Protein AF-A0A2R6E7F1-F1 (afdb_monomer_lite)

Structure (mmCIF, N/CA/C/O backbone):
data_AF-A0A2R6E7F1-F1
#
_entry.id   AF-A0A2R6E7F1-F1
#
loop_
_atom_site.group_PDB
_atom_site.id
_atom_site.type_symbol
_atom_site.label_atom_id
_atom_site.label_alt_id
_atom_site.label_comp_id
_atom_site.label_asym_id
_atom_site.label_entity_id
_atom_site.label_seq_id
_atom_site.pdbx_PDB_ins_code
_atom_site.Cartn_x
_atom_site.Cartn_y
_atom_site.Cartn_z
_atom_site.occupancy
_atom_site.B_iso_or_equiv
_atom_site.auth_seq_id
_atom_site.auth_comp_id
_atom_site.auth_asym_id
_atom_site.auth_atom_id
_atom_site.pdbx_PDB_model_num
ATOM 1 N N . MET A 1 1 ? 5.154 13.289 25.287 1.00 39.06 1 MET A N 1
ATOM 2 C CA . MET A 1 1 ? 4.844 14.574 24.620 1.00 39.06 1 MET A CA 1
ATOM 3 C C . MET A 1 1 ? 3.774 14.300 23.560 1.00 39.06 1 MET A C 1
ATOM 5 O O . MET A 1 1 ? 4.114 13.685 22.568 1.00 39.06 1 MET A O 1
ATOM 9 N N . LYS A 1 2 ? 2.484 14.606 23.801 1.00 45.38 2 LYS A N 1
ATOM 10 C CA . LYS A 1 2 ? 1.351 13.976 23.065 1.00 45.38 2 LYS A CA 1
ATOM 11 C C . LYS A 1 2 ? 0.446 14.909 22.236 1.00 45.38 2 LYS A C 1
ATOM 13 O O . LYS A 1 2 ? -0.443 14.429 21.552 1.00 45.38 2 LYS A O 1
ATOM 18 N N . ILE A 1 3 ? 0.645 16.228 22.263 1.00 46.69 3 ILE A N 1
ATOM 19 C CA . ILE A 1 3 ? -0.356 17.168 21.708 1.00 46.69 3 ILE A CA 1
ATOM 20 C C . ILE A 1 3 ? -0.080 17.556 20.242 1.00 46.69 3 ILE A C 1
ATOM 22 O O . ILE A 1 3 ? -1.010 17.836 19.496 1.00 46.69 3 ILE A O 1
ATOM 26 N N . ARG A 1 4 ? 1.180 17.518 19.784 1.00 42.16 4 ARG A N 1
ATOM 27 C CA . ARG A 1 4 ? 1.537 17.895 18.400 1.00 42.16 4 ARG A CA 1
ATOM 28 C C . ARG A 1 4 ? 1.347 16.782 17.366 1.00 42.16 4 ARG A C 1
ATOM 30 O O . ARG A 1 4 ? 1.084 17.096 16.212 1.00 42.16 4 ARG A O 1
ATOM 37 N N . GLN A 1 5 ? 1.462 15.512 17.764 1.00 48.41 5 GLN A N 1
ATOM 38 C CA . GLN A 1 5 ? 1.298 14.381 16.840 1.00 48.41 5 GLN A CA 1
ATOM 39 C C . GLN A 1 5 ? -0.168 14.171 16.434 1.00 48.41 5 GLN A C 1
ATOM 41 O O . GLN A 1 5 ? -0.435 13.937 15.262 1.00 48.41 5 GLN A O 1
ATOM 46 N N . ASN A 1 6 ? -1.119 14.393 17.351 1.00 51.59 6 ASN A N 1
ATOM 47 C CA . ASN A 1 6 ? -2.549 14.250 17.056 1.00 51.59 6 ASN A CA 1
ATOM 48 C C . ASN A 1 6 ? -3.059 15.226 15.987 1.00 51.59 6 ASN A C 1
ATOM 50 O O . ASN A 1 6 ? -3.941 14.860 15.227 1.00 51.59 6 ASN A O 1
ATOM 54 N N . VAL A 1 7 ? -2.520 16.447 15.893 1.00 51.66 7 VAL A N 1
ATOM 55 C CA . VAL A 1 7 ? -3.036 17.455 14.944 1.00 51.66 7 VAL A CA 1
ATOM 56 C C . VAL A 1 7 ? -2.599 17.168 13.507 1.00 51.66 7 VAL A C 1
ATOM 58 O O . VAL A 1 7 ? -3.395 17.344 12.593 1.00 51.66 7 VAL A O 1
ATOM 61 N N . ARG A 1 8 ? -1.356 16.712 13.295 1.00 54.28 8 ARG A N 1
ATOM 62 C CA . ARG A 1 8 ? -0.866 16.333 11.957 1.00 54.28 8 ARG A CA 1
ATOM 63 C C . ARG A 1 8 ? -1.550 15.076 11.444 1.00 54.28 8 ARG A C 1
ATOM 65 O O . ARG A 1 8 ? -2.035 15.082 10.323 1.00 54.28 8 ARG A O 1
ATOM 72 N N . HIS A 1 9 ? -1.656 14.068 12.303 1.00 56.41 9 HIS A N 1
ATOM 73 C CA . HIS A 1 9 ? -2.363 12.834 11.991 1.00 56.41 9 HIS A CA 1
ATOM 74 C C . HIS A 1 9 ? -3.849 13.113 11.709 1.00 56.41 9 HIS A C 1
ATOM 76 O O . HIS A 1 9 ? -4.391 12.643 10.716 1.00 56.41 9 HIS A O 1
ATOM 82 N N . TRP A 1 10 ? -4.490 13.980 12.499 1.00 52.62 10 TRP A N 1
ATOM 83 C CA . TRP A 1 10 ? -5.854 14.419 12.216 1.00 5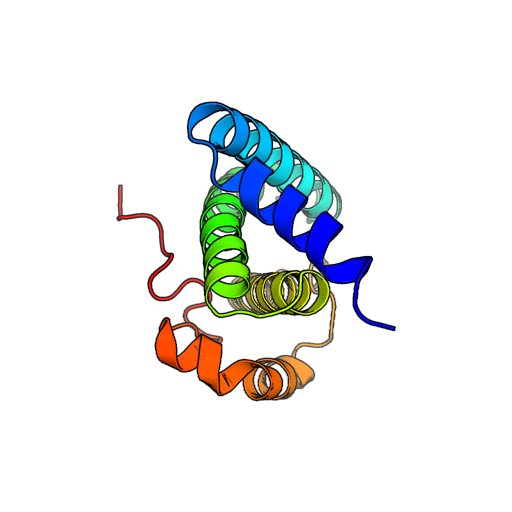2.62 10 TRP A CA 1
ATOM 84 C C . TRP A 1 10 ? -5.954 15.192 10.896 1.00 52.62 10 TRP A C 1
ATOM 86 O O . TRP A 1 10 ? -6.854 14.924 10.121 1.00 52.62 10 TRP A O 1
ATOM 96 N N . ALA A 1 11 ? -5.029 16.102 10.584 1.00 57.66 11 ALA A N 1
ATOM 97 C CA . ALA A 1 11 ? -5.064 16.854 9.328 1.00 57.66 11 ALA A CA 1
ATOM 98 C C . ALA A 1 11 ? -4.840 15.968 8.088 1.00 57.66 11 ALA A C 1
ATOM 100 O O . ALA A 1 11 ? -5.534 16.159 7.096 1.00 57.66 11 ALA A O 1
ATOM 101 N N . ALA A 1 12 ? -3.926 14.994 8.153 1.00 56.66 12 ALA A N 1
ATOM 102 C CA . ALA A 1 12 ? -3.709 14.011 7.088 1.00 56.66 12 ALA A CA 1
ATOM 103 C C . ALA A 1 12 ? -4.946 13.119 6.896 1.00 56.66 12 ALA A C 1
ATOM 105 O O . ALA A 1 12 ? -5.432 12.969 5.778 1.00 56.66 12 ALA A O 1
ATOM 106 N N . LYS A 1 13 ? -5.527 12.632 8.001 1.00 58.34 13 LYS A N 1
ATOM 107 C CA . LYS A 1 13 ? -6.790 11.884 7.998 1.00 58.34 13 LYS A CA 1
ATOM 108 C C . LYS A 1 13 ? -7.945 12.707 7.416 1.00 58.34 13 LYS A C 1
ATOM 110 O O . LYS A 1 13 ? -8.689 12.213 6.581 1.00 58.34 13 LYS A O 1
ATOM 115 N N . GLN A 1 14 ? -8.081 13.976 7.800 1.00 57.75 14 GLN A N 1
ATOM 116 C CA . GLN A 1 14 ? -9.137 14.862 7.293 1.00 57.75 14 GLN A CA 1
ATOM 117 C C . GLN A 1 14 ? -8.937 15.251 5.825 1.00 57.75 14 GLN A C 1
ATOM 119 O O . GLN A 1 14 ? -9.919 15.422 5.113 1.00 57.75 14 GLN A O 1
ATOM 124 N N . ALA A 1 15 ? -7.695 15.410 5.365 1.00 59.59 15 ALA A N 1
ATOM 125 C CA . ALA A 1 15 ? -7.415 15.749 3.972 1.00 59.59 15 ALA A CA 1
ATOM 126 C C . ALA A 1 15 ? -7.814 14.612 3.020 1.00 59.59 15 ALA A C 1
ATOM 128 O O . ALA A 1 15 ? -8.394 14.889 1.977 1.00 59.59 15 ALA A O 1
ATOM 129 N N . LEU A 1 16 ? -7.565 13.359 3.413 1.00 57.31 16 LEU A N 1
ATOM 130 C CA . LEU A 1 16 ? -7.900 12.175 2.614 1.00 57.31 16 LEU A CA 1
ATOM 131 C C . LEU A 1 16 ? -9.376 11.762 2.711 1.00 57.31 16 LEU A C 1
ATOM 133 O O . LEU A 1 16 ? -9.902 11.165 1.785 1.00 57.31 16 LEU A O 1
ATOM 137 N N . THR A 1 17 ? -10.066 12.104 3.802 1.00 56.62 17 THR A N 1
ATOM 138 C CA . THR A 1 17 ? -11.489 11.749 4.006 1.00 56.62 17 THR A CA 1
ATOM 139 C C . THR A 1 17 ? -12.476 12.801 3.487 1.00 56.62 17 THR A C 1
ATOM 141 O O . THR A 1 17 ? -13.688 12.580 3.498 1.00 56.62 17 THR A O 1
ATOM 144 N N . LEU A 1 18 ? -11.998 13.966 3.031 1.00 49.91 18 LEU A N 1
ATOM 145 C CA . LEU A 1 18 ? -12.844 14.982 2.400 1.00 49.91 18 LEU A CA 1
ATOM 146 C C . LEU A 1 18 ? -13.155 14.571 0.950 1.00 49.91 18 LEU A C 1
ATOM 148 O O . LEU A 1 18 ? -12.219 14.489 0.172 1.00 49.91 18 LEU A O 1
ATOM 152 N N . PRO A 1 19 ? -14.423 14.420 0.525 1.00 46.75 19 PRO A N 1
ATOM 153 C CA . PRO A 1 19 ? -14.771 13.694 -0.705 1.00 46.75 19 PRO A CA 1
ATOM 154 C C . PRO A 1 19 ? -14.032 14.127 -1.982 1.00 46.75 19 PRO A C 1
ATOM 156 O O . PRO A 1 19 ? -13.534 13.288 -2.708 1.00 46.75 19 PRO A O 1
ATOM 159 N N . VAL A 1 20 ? -13.915 15.433 -2.242 1.00 48.28 20 VAL A N 1
ATOM 160 C CA . VAL A 1 20 ? -13.293 15.948 -3.482 1.00 48.28 20 VAL A CA 1
ATOM 161 C C . VAL A 1 20 ? -11.790 16.205 -3.322 1.00 48.28 20 VAL A C 1
ATOM 163 O O . VAL A 1 20 ? -11.022 16.084 -4.269 1.00 48.28 20 VAL A O 1
ATOM 166 N N . VAL A 1 21 ? -11.357 16.589 -2.118 1.00 53.12 21 VAL A N 1
ATOM 167 C CA . VAL A 1 21 ? -9.934 16.847 -1.833 1.00 53.12 21 VAL A CA 1
ATOM 168 C C . VAL A 1 21 ? -9.180 15.528 -1.689 1.00 53.12 21 VAL A C 1
ATOM 170 O O . VAL A 1 21 ? -8.042 15.430 -2.127 1.00 53.12 21 VAL A O 1
ATOM 173 N N . GLY A 1 22 ? -9.835 14.522 -1.118 1.00 68.88 22 GLY A N 1
ATOM 174 C CA . GLY A 1 22 ? -9.345 13.165 -0.967 1.00 68.88 22 GLY A CA 1
ATOM 175 C C . GLY A 1 22 ? -9.140 12.491 -2.312 1.00 68.88 22 GLY A C 1
ATOM 176 O O . GLY A 1 22 ? -8.057 11.972 -2.520 1.00 68.88 22 GLY A O 1
ATOM 177 N N . GLU A 1 23 ? -10.099 12.590 -3.240 1.00 73.19 23 GLU A N 1
ATOM 178 C CA . GLU A 1 23 ? -9.991 11.991 -4.582 1.00 73.19 23 GLU A CA 1
ATOM 179 C C . GLU A 1 23 ? -8.801 12.568 -5.370 1.00 73.19 23 GLU A C 1
ATOM 181 O O . GLU A 1 23 ? -7.903 11.831 -5.756 1.00 73.19 23 GLU A O 1
ATOM 186 N N . GLN A 1 24 ? -8.680 13.898 -5.488 1.00 76.94 24 GLN A N 1
ATOM 187 C CA . GLN A 1 24 ? -7.555 14.499 -6.223 1.00 76.94 24 GLN A CA 1
ATOM 188 C C . GLN A 1 24 ? -6.188 14.253 -5.554 1.00 76.94 24 GLN A C 1
ATOM 190 O O . GLN A 1 24 ? -5.163 14.146 -6.232 1.00 76.94 24 GLN A O 1
ATOM 195 N N . VAL A 1 25 ? -6.142 14.224 -4.218 1.00 79.88 25 VAL A N 1
ATOM 196 C CA . VAL A 1 25 ? -4.911 13.898 -3.482 1.00 79.88 25 VAL A CA 1
ATOM 197 C C . VAL A 1 25 ? -4.578 12.413 -3.625 1.00 79.88 25 VAL A C 1
ATOM 199 O O . VAL A 1 25 ? -3.396 12.100 -3.740 1.00 79.88 25 VAL A O 1
ATOM 202 N N . ASN A 1 26 ? -5.579 11.531 -3.652 1.00 82.75 26 ASN A N 1
ATOM 203 C CA . ASN A 1 26 ? -5.414 10.106 -3.910 1.00 82.75 26 ASN A CA 1
ATOM 204 C C . ASN A 1 26 ? -4.804 9.897 -5.303 1.00 82.75 26 ASN A C 1
ATOM 206 O O . ASN A 1 26 ? -3.666 9.441 -5.378 1.00 82.75 26 ASN A O 1
ATOM 210 N N . ASP A 1 27 ? -5.449 10.394 -6.363 1.00 86.50 27 ASP A N 1
ATOM 211 C CA . ASP A 1 27 ? -4.961 10.283 -7.747 1.00 86.50 27 ASP A CA 1
ATOM 212 C C . ASP A 1 27 ? -3.505 10.748 -7.891 1.00 86.50 27 ASP A C 1
ATOM 214 O O . ASP A 1 27 ? -2.679 10.124 -8.562 1.00 86.50 27 ASP A O 1
ATOM 218 N N . HIS A 1 28 ? -3.159 11.862 -7.238 1.00 87.75 28 HIS A N 1
ATOM 219 C CA . HIS A 1 28 ? -1.797 12.380 -7.263 1.00 87.75 28 HIS A CA 1
ATOM 220 C C . HIS A 1 28 ? -0.801 11.469 -6.535 1.00 87.75 28 HIS A C 1
ATOM 222 O O . HIS A 1 28 ? 0.319 11.283 -7.013 1.00 87.75 28 HIS A O 1
ATOM 228 N N . LEU A 1 29 ? -1.177 10.924 -5.375 1.00 86.94 29 LEU A N 1
ATOM 229 C CA . LEU A 1 29 ? -0.328 10.011 -4.613 1.00 86.94 29 LEU A CA 1
ATOM 230 C C . LEU A 1 29 ? -0.152 8.674 -5.333 1.00 86.94 29 LEU A C 1
ATOM 232 O O . LEU A 1 29 ? 0.972 8.174 -5.346 1.00 86.94 29 LEU A O 1
ATOM 236 N N . VAL A 1 30 ? -1.208 8.141 -5.948 1.00 91.69 30 VAL A N 1
ATOM 237 C CA . VAL A 1 30 ? -1.172 6.934 -6.785 1.00 91.69 30 VAL A CA 1
ATOM 238 C C . VAL A 1 30 ? -0.206 7.144 -7.940 1.00 91.69 30 VAL A C 1
ATOM 240 O O . VAL A 1 30 ? 0.817 6.467 -7.999 1.00 91.69 30 VAL A O 1
ATOM 243 N N . SER A 1 31 ? -0.431 8.176 -8.761 1.00 92.38 31 SER A N 1
ATOM 244 C CA . SER A 1 31 ? 0.441 8.495 -9.897 1.00 92.38 31 SER A CA 1
ATOM 245 C C . SER A 1 31 ? 1.903 8.682 -9.476 1.00 92.38 31 SER A C 1
ATOM 247 O O . SER A 1 31 ? 2.805 8.168 -10.133 1.00 92.38 31 SER A O 1
ATOM 249 N N . MET A 1 32 ? 2.156 9.363 -8.352 1.00 93.50 32 MET A N 1
ATOM 250 C CA . MET A 1 32 ? 3.512 9.542 -7.831 1.00 93.50 32 MET A CA 1
ATOM 251 C C . MET A 1 32 ? 4.173 8.205 -7.457 1.00 93.50 32 MET A C 1
ATOM 253 O O . MET A 1 32 ? 5.355 8.019 -7.749 1.00 93.50 32 MET A O 1
ATOM 257 N N . HIS A 1 33 ? 3.462 7.285 -6.797 1.00 92.00 33 HIS A N 1
ATOM 258 C CA . HIS A 1 33 ? 4.029 5.979 -6.446 1.00 92.00 33 HIS A CA 1
ATOM 259 C C . HIS A 1 33 ? 4.205 5.097 -7.683 1.00 92.00 33 HIS A C 1
ATOM 261 O O . HIS A 1 33 ? 5.268 4.489 -7.825 1.00 92.00 33 HIS A O 1
ATOM 267 N N . THR A 1 34 ? 3.244 5.094 -8.608 1.00 95.56 34 THR A N 1
ATOM 268 C CA . THR A 1 34 ? 3.370 4.396 -9.890 1.00 95.56 34 THR A CA 1
ATOM 269 C C . THR A 1 34 ? 4.614 4.841 -10.638 1.00 95.56 34 THR A C 1
ATOM 271 O O . THR A 1 34 ? 5.390 3.987 -11.054 1.00 95.56 34 THR A O 1
ATOM 274 N N . ASP A 1 35 ? 4.867 6.145 -10.755 1.00 94.31 35 ASP A N 1
ATOM 275 C CA . ASP A 1 35 ? 6.067 6.657 -11.422 1.00 94.31 35 ASP A CA 1
ATOM 276 C C . ASP A 1 35 ? 7.351 6.214 -10.704 1.00 94.31 35 ASP A C 1
ATOM 278 O O . ASP A 1 35 ? 8.268 5.692 -11.338 1.00 94.31 35 ASP A O 1
ATOM 282 N N . ILE A 1 36 ? 7.399 6.337 -9.370 1.00 94.06 36 ILE A N 1
ATOM 283 C CA . ILE A 1 36 ? 8.559 5.921 -8.564 1.00 94.06 36 ILE A CA 1
ATOM 284 C C . ILE A 1 36 ? 8.882 4.437 -8.762 1.00 94.06 36 ILE A C 1
ATOM 286 O O . ILE A 1 36 ? 10.058 4.069 -8.818 1.00 94.06 36 ILE A O 1
ATOM 290 N N . PHE A 1 37 ? 7.871 3.569 -8.812 1.00 94.50 37 PHE A N 1
ATOM 291 C CA . PHE A 1 37 ? 8.090 2.136 -8.981 1.00 94.50 37 PHE A CA 1
ATOM 292 C C . PHE A 1 37 ? 8.296 1.751 -10.444 1.00 94.50 37 PHE A C 1
ATOM 294 O O . PHE A 1 37 ? 9.171 0.935 -10.714 1.00 94.50 37 PHE A O 1
ATOM 301 N N . ALA A 1 38 ? 7.621 2.387 -11.399 1.00 93.81 38 ALA A N 1
ATOM 302 C CA . ALA A 1 38 ? 7.888 2.202 -12.823 1.00 93.81 38 ALA A CA 1
ATOM 303 C C . ALA A 1 38 ? 9.346 2.542 -13.179 1.00 93.81 38 ALA A C 1
ATOM 305 O O . ALA A 1 38 ? 9.962 1.811 -13.950 1.00 93.81 38 ALA A O 1
ATOM 306 N N . ASP A 1 39 ? 9.933 3.567 -12.555 1.00 93.94 39 ASP A N 1
ATOM 307 C CA . ASP A 1 39 ? 11.350 3.923 -12.723 1.00 93.94 39 ASP A CA 1
ATOM 308 C C . ASP A 1 39 ? 12.322 2.876 -12.142 1.00 93.94 39 ASP A C 1
ATOM 310 O O . ASP A 1 39 ? 13.480 2.797 -12.560 1.00 93.94 39 ASP A O 1
ATOM 314 N N . LYS A 1 40 ? 11.873 2.067 -11.174 1.00 92.75 40 LYS A N 1
ATOM 315 C CA . LYS A 1 40 ? 12.638 0.933 -10.620 1.00 92.75 40 LYS A CA 1
ATOM 316 C C . LYS A 1 40 ? 12.427 -0.363 -11.399 1.00 92.75 40 LYS A C 1
ATOM 318 O O . LYS A 1 40 ? 13.194 -1.305 -11.210 1.00 92.75 40 LYS A O 1
ATOM 323 N N . ALA A 1 41 ? 11.374 -0.435 -12.211 1.00 93.44 41 ALA A N 1
ATOM 324 C CA . ALA A 1 41 ? 11.045 -1.615 -12.990 1.00 93.44 41 ALA A CA 1
ATOM 325 C C . ALA A 1 41 ? 12.133 -1.929 -14.018 1.00 93.44 41 ALA A C 1
ATOM 327 O O . ALA A 1 41 ? 12.905 -1.059 -14.425 1.00 93.44 41 ALA A O 1
ATOM 328 N N . ASP A 1 42 ? 12.118 -3.162 -14.523 1.00 91.19 42 ASP A N 1
ATOM 329 C CA . ASP A 1 42 ? 12.757 -3.460 -15.802 1.00 91.19 42 ASP A CA 1
ATOM 330 C C . ASP A 1 42 ? 12.249 -2.463 -16.872 1.00 91.19 42 ASP A C 1
ATOM 332 O O . ASP A 1 42 ? 11.038 -2.429 -17.131 1.00 91.19 42 ASP A O 1
ATOM 336 N N . PRO A 1 43 ? 13.129 -1.657 -17.503 1.00 90.12 43 PRO A N 1
ATOM 337 C CA . PRO A 1 43 ? 12.727 -0.650 -18.482 1.00 90.12 43 PRO A CA 1
ATOM 338 C C . PRO A 1 43 ? 11.934 -1.214 -19.665 1.00 90.12 43 PRO A C 1
ATOM 340 O O . PRO A 1 43 ? 11.117 -0.501 -20.243 1.00 90.12 43 PRO A O 1
ATOM 343 N N . GLU A 1 44 ? 12.138 -2.485 -20.026 1.00 93.00 44 GLU A N 1
ATOM 344 C CA . GLU A 1 44 ? 11.395 -3.142 -21.111 1.00 93.00 44 GLU A CA 1
ATOM 345 C C . GLU A 1 44 ? 9.963 -3.527 -20.702 1.00 93.00 44 GLU A C 1
ATOM 347 O O . GLU A 1 44 ? 9.137 -3.872 -21.550 1.00 93.00 44 GLU A O 1
ATOM 352 N N . ARG A 1 45 ? 9.660 -3.486 -19.399 1.00 91.25 45 ARG A N 1
ATOM 353 C CA . ARG A 1 45 ? 8.387 -3.913 -18.799 1.00 91.25 45 ARG A CA 1
ATOM 354 C C . ARG A 1 45 ? 7.684 -2.801 -18.021 1.00 91.25 45 ARG A C 1
ATOM 356 O O . ARG A 1 45 ? 6.534 -2.993 -17.641 1.00 91.25 45 ARG A O 1
ATOM 363 N N . ALA A 1 46 ? 8.337 -1.661 -17.789 1.00 90.31 46 ALA A N 1
ATOM 364 C CA . ALA A 1 46 ? 7.819 -0.563 -16.974 1.00 90.31 46 ALA A CA 1
ATOM 365 C C . ALA A 1 46 ? 6.409 -0.123 -17.403 1.00 90.31 46 ALA A C 1
ATOM 367 O O . ALA A 1 46 ? 5.503 -0.078 -16.574 1.00 90.31 46 ALA A O 1
ATOM 368 N N . ASP A 1 47 ? 6.198 0.107 -18.703 1.00 90.12 47 ASP A N 1
ATOM 369 C CA . ASP A 1 47 ? 4.897 0.531 -19.238 1.00 90.12 47 ASP A CA 1
ATOM 370 C C . ASP A 1 47 ? 3.799 -0.528 -19.052 1.00 90.12 47 ASP A C 1
ATOM 372 O O . ASP A 1 47 ? 2.648 -0.178 -18.808 1.00 90.12 47 ASP A O 1
ATOM 376 N N . GLU A 1 48 ? 4.142 -1.819 -19.128 1.00 91.44 48 GLU A N 1
ATOM 377 C CA . GLU A 1 48 ? 3.191 -2.915 -18.892 1.00 91.44 48 GLU A CA 1
ATOM 378 C C . GLU A 1 48 ? 2.751 -2.965 -17.425 1.00 91.44 48 GLU A C 1
ATOM 380 O O . GLU A 1 48 ? 1.584 -3.218 -17.134 1.00 91.44 48 GLU A O 1
ATOM 385 N N . ARG A 1 49 ? 3.678 -2.704 -16.499 1.00 94.69 49 ARG A N 1
ATOM 386 C CA . ARG A 1 49 ? 3.413 -2.779 -15.058 1.00 94.69 49 ARG A CA 1
ATOM 387 C C . ARG A 1 49 ? 2.642 -1.576 -14.528 1.00 94.69 49 ARG A C 1
ATOM 389 O O . ARG A 1 49 ? 1.976 -1.721 -13.511 1.00 94.69 49 ARG A O 1
ATOM 396 N N . ARG A 1 50 ? 2.693 -0.419 -15.201 1.00 93.88 50 ARG A N 1
ATOM 397 C CA . ARG A 1 50 ? 2.018 0.810 -14.742 1.00 93.88 50 ARG A CA 1
ATOM 398 C C . ARG A 1 50 ? 0.534 0.615 -14.453 1.00 93.88 50 ARG A C 1
ATOM 400 O O . ARG A 1 50 ? 0.096 1.041 -13.400 1.00 93.88 50 ARG A O 1
ATOM 407 N N . GLY A 1 51 ? -0.204 -0.070 -15.332 1.00 92.12 51 GLY A N 1
ATOM 408 C CA . GLY A 1 51 ? -1.640 -0.292 -15.120 1.00 92.12 51 GLY A CA 1
ATOM 409 C C . GLY A 1 51 ? -1.934 -1.068 -13.834 1.00 92.12 51 GLY A C 1
ATOM 410 O O . GLY A 1 51 ? -2.783 -0.665 -13.054 1.00 92.12 51 GLY A O 1
ATOM 411 N N . HIS A 1 52 ? -1.162 -2.127 -13.569 1.00 94.50 52 HIS A N 1
ATOM 412 C CA . HIS A 1 52 ? -1.261 -2.872 -12.309 1.00 94.50 52 HIS A CA 1
ATOM 413 C C . HIS A 1 52 ? -0.855 -2.018 -11.104 1.00 94.50 52 HIS A C 1
ATOM 415 O O . HIS A 1 52 ? -1.526 -2.054 -10.082 1.00 94.50 52 HIS A O 1
ATOM 421 N N . LEU A 1 53 ? 0.236 -1.254 -11.215 1.00 95.44 53 LEU A N 1
ATOM 422 C CA . LEU A 1 53 ? 0.712 -0.386 -10.136 1.00 95.44 53 LEU A CA 1
ATOM 423 C C . LEU A 1 53 ? -0.311 0.702 -9.785 1.00 95.44 53 LEU A C 1
ATOM 425 O O . LEU A 1 53 ? -0.513 0.952 -8.602 1.00 95.44 53 LEU A O 1
ATOM 429 N N . ASP A 1 54 ? -0.972 1.304 -10.776 1.00 94.50 54 ASP A N 1
ATOM 430 C CA . ASP A 1 54 ? -2.028 2.296 -10.555 1.00 94.50 54 ASP A CA 1
ATOM 431 C C . ASP A 1 54 ? -3.194 1.690 -9.760 1.00 94.50 54 ASP A C 1
ATOM 433 O O . ASP A 1 54 ? -3.534 2.202 -8.692 1.00 94.50 54 ASP A O 1
ATOM 437 N N . ASP A 1 55 ? -3.742 0.559 -10.220 1.00 93.56 55 ASP A N 1
ATOM 438 C CA . ASP A 1 55 ? -4.849 -0.132 -9.543 1.00 93.56 55 ASP A CA 1
ATOM 439 C C . ASP A 1 55 ? -4.448 -0.600 -8.130 1.00 93.56 55 ASP A C 1
ATOM 441 O O . ASP A 1 55 ? -5.217 -0.497 -7.170 1.00 93.56 55 ASP A O 1
ATOM 445 N N . PHE A 1 56 ? -3.219 -1.100 -7.982 1.00 95.25 56 PHE A N 1
ATOM 446 C CA . PHE A 1 56 ? -2.681 -1.551 -6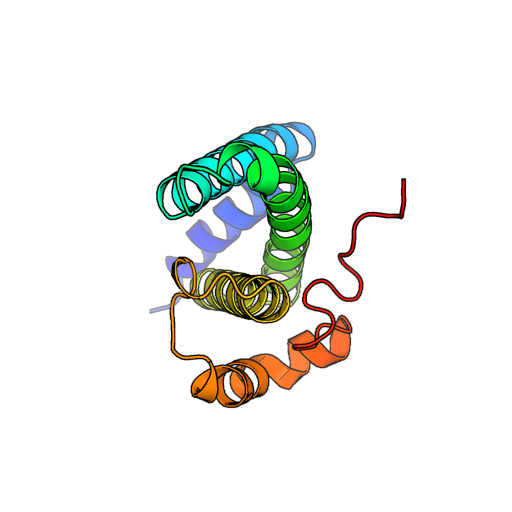.704 1.00 95.25 56 PHE A CA 1
ATOM 447 C C . PHE A 1 56 ? -2.504 -0.392 -5.715 1.00 95.25 56 PHE A C 1
ATOM 449 O O . PHE A 1 56 ? -2.897 -0.496 -4.548 1.00 95.25 56 PHE A O 1
ATOM 456 N N . PHE A 1 57 ? -1.915 0.726 -6.149 1.00 94.38 57 PHE A N 1
ATOM 457 C CA . PHE A 1 57 ? -1.695 1.864 -5.265 1.00 94.38 57 PHE A CA 1
ATOM 458 C C . PHE A 1 57 ? -3.004 2.534 -4.865 1.00 94.38 57 PHE A C 1
ATOM 460 O O . PHE A 1 57 ? -3.124 2.905 -3.698 1.00 94.38 57 PHE A O 1
ATOM 467 N N . ASP A 1 58 ? -3.996 2.608 -5.751 1.00 92.31 58 ASP A N 1
ATOM 468 C CA . ASP A 1 58 ? -5.325 3.105 -5.385 1.00 92.31 58 ASP A CA 1
ATOM 469 C C . ASP A 1 58 ? -5.966 2.238 -4.285 1.00 92.31 58 ASP A C 1
ATOM 471 O O . ASP A 1 58 ? -6.346 2.739 -3.223 1.00 92.31 58 ASP A O 1
ATOM 475 N N . ALA A 1 59 ? -5.938 0.912 -4.442 1.00 93.38 59 ALA A N 1
ATOM 476 C CA . ALA A 1 59 ? -6.434 -0.021 -3.429 1.00 93.38 59 ALA A CA 1
ATOM 477 C C . ALA A 1 59 ? -5.697 0.098 -2.077 1.00 93.38 59 ALA A C 1
ATOM 479 O O . ALA A 1 59 ? -6.297 0.070 -0.996 1.00 93.38 59 ALA A O 1
ATOM 480 N N . THR A 1 60 ? -4.372 0.266 -2.094 1.00 94.62 60 THR A N 1
ATOM 481 C CA . THR A 1 60 ? -3.603 0.439 -0.846 1.00 94.62 60 THR A CA 1
ATOM 482 C C . THR A 1 60 ? -3.817 1.804 -0.187 1.00 94.62 60 THR A C 1
ATOM 484 O O . THR A 1 60 ? -3.654 1.912 1.032 1.00 94.62 60 THR A O 1
ATOM 487 N N . MET A 1 61 ? -4.261 2.831 -0.921 1.00 90.69 61 MET A N 1
ATOM 488 C CA . MET A 1 61 ? -4.698 4.097 -0.322 1.00 90.69 61 MET A CA 1
ATOM 489 C C . MET A 1 61 ? -5.950 3.905 0.545 1.00 90.69 61 MET A C 1
ATOM 491 O O . MET A 1 61 ? -6.032 4.497 1.628 1.00 90.69 61 MET A O 1
ATOM 495 N N . GLU A 1 62 ? -6.870 3.016 0.158 1.00 92.31 62 GLU A N 1
ATOM 496 C CA . GLU A 1 62 ? -7.983 2.610 1.027 1.00 92.31 62 GLU A CA 1
ATOM 497 C C . GLU A 1 62 ? -7.484 1.885 2.284 1.00 92.31 62 GLU A C 1
ATOM 499 O O . GLU A 1 62 ? -7.917 2.202 3.398 1.00 92.31 62 GLU A O 1
ATOM 504 N N . THR A 1 63 ? -6.503 0.984 2.139 1.00 95.06 63 THR A N 1
ATOM 505 C CA . THR A 1 63 ? -5.890 0.296 3.291 1.00 95.06 63 THR A CA 1
ATOM 506 C C . THR A 1 63 ? -5.239 1.291 4.259 1.00 95.06 63 THR A C 1
ATOM 508 O O . THR A 1 63 ? -5.407 1.189 5.480 1.00 95.06 63 THR A O 1
ATOM 511 N N . TYR A 1 64 ? -4.528 2.291 3.731 1.00 91.94 64 TYR A N 1
ATOM 512 C CA . TYR A 1 64 ? -3.919 3.357 4.521 1.00 91.94 64 TYR A CA 1
ATOM 513 C C . TYR A 1 64 ? -4.969 4.107 5.349 1.00 91.94 64 TYR A C 1
ATOM 515 O O . TYR A 1 64 ? -4.799 4.276 6.560 1.00 91.94 64 TYR A O 1
ATOM 523 N N . VAL A 1 65 ? -6.079 4.519 4.728 1.00 89.75 65 VAL A N 1
ATOM 524 C CA . VAL A 1 65 ? -7.180 5.198 5.428 1.00 89.75 65 VAL A CA 1
ATOM 525 C C . VAL A 1 65 ? -7.787 4.290 6.500 1.00 89.75 65 VAL A C 1
ATOM 527 O O . VAL A 1 65 ? -7.944 4.735 7.642 1.00 89.75 65 VAL A O 1
ATOM 530 N N . ALA A 1 66 ? -8.037 3.016 6.189 1.00 91.75 66 ALA A N 1
ATOM 531 C CA . 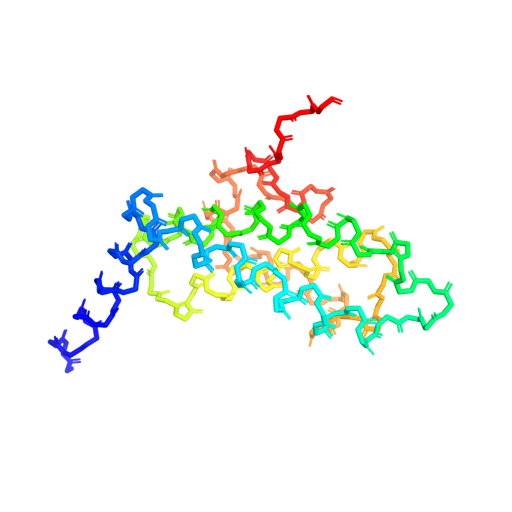ALA A 1 66 ? -8.566 2.042 7.142 1.00 91.75 66 ALA A CA 1
ATOM 532 C C . ALA A 1 66 ? -7.652 1.867 8.370 1.00 91.75 66 ALA A C 1
ATOM 534 O O . ALA A 1 66 ? -8.135 1.827 9.506 1.00 91.75 66 ALA A O 1
ATOM 535 N N . ALA A 1 67 ? -6.328 1.856 8.189 1.00 91.62 67 ALA A N 1
ATOM 536 C CA . ALA A 1 67 ? -5.375 1.811 9.298 1.00 91.62 67 ALA A CA 1
ATOM 537 C C . ALA A 1 67 ? -5.459 3.070 10.190 1.00 91.62 67 ALA A C 1
ATOM 539 O O . ALA A 1 67 ? -5.537 2.965 11.421 1.00 91.62 67 ALA A O 1
ATOM 540 N N . LEU A 1 68 ? -5.532 4.271 9.602 1.00 87.94 68 LEU A N 1
ATOM 541 C CA . LEU A 1 68 ? -5.726 5.514 10.371 1.00 87.94 68 LEU A CA 1
ATOM 542 C C . LEU A 1 68 ? -7.086 5.552 11.097 1.00 87.94 68 LEU A C 1
ATOM 544 O O . LEU A 1 68 ? -7.253 6.210 12.135 1.00 87.94 68 LEU A O 1
ATOM 548 N N . GLU A 1 69 ? -8.102 4.887 10.554 1.00 87.94 69 GLU A N 1
ATOM 549 C CA . GLU A 1 69 ? -9.413 4.728 11.182 1.00 87.94 69 GLU A CA 1
ATOM 550 C C . GLU A 1 69 ? -9.410 3.720 12.327 1.00 87.94 69 GLU A C 1
ATOM 552 O O . GLU A 1 69 ? -10.018 3.994 13.366 1.00 87.94 69 GLU A O 1
ATOM 557 N N . ALA A 1 70 ? -8.636 2.645 12.199 1.00 89.31 70 ALA A N 1
ATOM 558 C CA . ALA A 1 70 ? -8.382 1.671 13.254 1.00 89.31 70 ALA A CA 1
ATOM 559 C C . ALA A 1 70 ? -7.507 2.219 14.403 1.00 89.31 70 ALA A C 1
ATOM 561 O O . ALA A 1 70 ? -7.426 1.599 15.463 1.00 89.31 70 ALA A O 1
ATOM 562 N N . GLY A 1 71 ? -6.910 3.405 14.235 1.00 88.69 71 GLY A N 1
ATOM 563 C CA . GLY A 1 71 ? -6.202 4.139 15.288 1.00 88.69 71 GLY A CA 1
ATOM 564 C C . GLY A 1 71 ? -4.678 4.021 15.253 1.00 88.69 71 GLY A C 1
ATOM 565 O O . GLY A 1 71 ? -4.026 4.532 16.167 1.00 88.69 71 GLY A O 1
ATOM 566 N N . PHE A 1 72 ? -4.120 3.404 14.209 1.00 87.12 72 PHE A N 1
ATOM 567 C CA . PHE A 1 72 ? -2.680 3.388 13.948 1.00 87.12 72 PHE A CA 1
ATOM 568 C C . PHE A 1 72 ? -2.161 4.798 13.688 1.00 87.12 72 PHE A C 1
ATOM 570 O O . PHE A 1 72 ? -2.878 5.634 13.138 1.00 87.12 72 PHE A O 1
ATOM 577 N N . ILE A 1 73 ? -0.913 5.084 14.062 1.00 87.19 73 ILE A N 1
ATOM 578 C CA . ILE A 1 73 ? -0.284 6.348 13.660 1.00 87.19 73 ILE A CA 1
ATOM 579 C C . ILE A 1 73 ? 0.104 6.304 12.181 1.00 87.19 73 ILE A C 1
ATOM 581 O O . ILE A 1 73 ? 0.344 5.243 11.621 1.00 87.19 73 ILE A O 1
ATOM 585 N N . GLU A 1 74 ? 0.269 7.476 11.570 1.00 84.69 74 GLU A N 1
ATOM 586 C CA . GLU A 1 74 ? 0.678 7.605 10.163 1.00 84.69 74 GLU A CA 1
ATOM 587 C C . GLU A 1 74 ? 1.907 6.758 9.791 1.00 84.69 74 GLU A C 1
ATOM 589 O O . GLU A 1 74 ? 1.926 6.147 8.730 1.00 84.69 74 GLU A O 1
ATOM 594 N N . ALA A 1 75 ? 2.915 6.671 10.665 1.00 87.00 75 ALA A N 1
ATOM 595 C CA . ALA A 1 75 ? 4.094 5.845 10.402 1.00 87.00 75 ALA A CA 1
ATOM 596 C C . ALA A 1 75 ? 3.758 4.346 10.293 1.00 87.00 75 ALA A C 1
ATOM 598 O O . ALA A 1 75 ? 4.270 3.682 9.400 1.00 87.00 75 ALA A O 1
ATOM 599 N N . GLU A 1 76 ? 2.874 3.841 11.156 1.00 90.44 76 GLU A N 1
ATOM 600 C CA . GLU A 1 76 ? 2.430 2.442 11.141 1.00 90.44 76 GLU A CA 1
ATOM 601 C C . GLU A 1 76 ? 1.509 2.173 9.944 1.00 90.44 76 GLU A C 1
ATOM 603 O O . GLU A 1 76 ? 1.638 1.149 9.287 1.00 90.44 76 GLU A O 1
ATOM 608 N N . ALA A 1 77 ? 0.616 3.110 9.610 1.00 91.44 77 ALA A N 1
ATOM 609 C CA . ALA A 1 77 ? -0.248 2.992 8.435 1.00 91.44 77 ALA A CA 1
ATOM 610 C C . ALA A 1 77 ? 0.563 2.951 7.126 1.00 91.44 77 ALA A C 1
ATOM 612 O O . ALA A 1 77 ? 0.263 2.160 6.237 1.00 91.44 77 ALA A O 1
ATOM 613 N N . ARG A 1 78 ? 1.632 3.756 7.020 1.00 90.38 78 ARG A N 1
ATOM 614 C CA . ARG A 1 78 ? 2.569 3.681 5.887 1.00 90.38 78 ARG A CA 1
ATOM 615 C C . ARG A 1 78 ? 3.302 2.345 5.854 1.00 90.38 78 ARG A C 1
ATOM 617 O O . ARG A 1 78 ? 3.385 1.733 4.796 1.00 90.38 78 ARG A O 1
ATOM 624 N N . GLU A 1 79 ? 3.799 1.884 6.998 1.00 95.44 79 GLU A N 1
ATOM 625 C CA . GLU A 1 79 ? 4.472 0.587 7.103 1.00 95.44 79 GLU A CA 1
ATOM 626 C C . GLU A 1 79 ? 3.573 -0.561 6.616 1.00 95.44 79 GLU A C 1
ATOM 628 O O . GLU A 1 79 ? 4.016 -1.359 5.797 1.00 95.44 79 GLU A O 1
ATOM 633 N N . ILE A 1 80 ? 2.297 -0.584 7.016 1.00 97.19 80 ILE A N 1
ATOM 634 C CA . ILE A 1 80 ? 1.297 -1.559 6.544 1.00 97.19 80 ILE A CA 1
ATOM 635 C C . ILE A 1 80 ? 1.228 -1.585 5.009 1.00 97.19 80 ILE A C 1
ATOM 637 O O . ILE A 1 80 ? 1.365 -2.653 4.410 1.00 97.19 80 ILE A O 1
ATOM 641 N N . THR A 1 81 ? 1.086 -0.422 4.363 1.00 96.12 81 THR A N 1
ATOM 642 C CA . THR A 1 81 ? 1.010 -0.346 2.891 1.00 96.12 81 THR A CA 1
ATOM 643 C C . THR A 1 81 ? 2.319 -0.719 2.192 1.00 96.12 81 THR A C 1
ATOM 645 O O . THR A 1 81 ? 2.303 -1.340 1.133 1.00 96.12 81 THR A O 1
ATOM 648 N N . HIS A 1 82 ? 3.471 -0.413 2.794 1.00 96.19 82 HIS A N 1
ATOM 649 C CA . HIS A 1 82 ? 4.767 -0.842 2.268 1.00 96.19 82 HIS A CA 1
ATOM 650 C C . HIS A 1 82 ? 4.916 -2.370 2.342 1.00 96.19 82 HIS A C 1
ATOM 652 O O . HIS A 1 82 ? 5.436 -2.994 1.416 1.00 96.19 82 HIS A O 1
ATOM 658 N N . VAL A 1 83 ? 4.434 -2.995 3.420 1.00 98.19 83 VAL A N 1
ATOM 659 C CA . VAL A 1 83 ? 4.419 -4.457 3.562 1.00 98.19 83 VAL A CA 1
ATOM 660 C C . VAL A 1 83 ? 3.504 -5.099 2.511 1.00 98.19 83 VAL A C 1
ATOM 662 O O . VAL A 1 83 ? 3.940 -6.043 1.855 1.00 98.19 83 VAL A O 1
ATOM 665 N N . GLN A 1 84 ? 2.306 -4.551 2.264 1.00 97.62 84 GLN A N 1
ATOM 666 C CA . GLN A 1 84 ? 1.432 -5.008 1.169 1.00 97.62 84 GLN A CA 1
ATOM 667 C C . GLN A 1 84 ? 2.121 -4.923 -0.197 1.00 97.62 84 GLN A C 1
ATOM 669 O O . GLN A 1 84 ? 2.070 -5.884 -0.962 1.00 97.62 84 GLN A O 1
ATOM 674 N N . ALA A 1 85 ? 2.806 -3.811 -0.491 1.00 97.69 85 ALA A N 1
ATOM 675 C CA . ALA A 1 85 ? 3.540 -3.650 -1.747 1.00 97.69 85 ALA A CA 1
ATOM 676 C C . ALA A 1 85 ? 4.616 -4.732 -1.926 1.00 97.69 85 ALA A C 1
ATOM 678 O O . ALA A 1 85 ? 4.772 -5.283 -3.010 1.00 97.69 85 ALA A O 1
ATOM 679 N N . ASN A 1 86 ? 5.319 -5.107 -0.855 1.00 98.31 86 ASN A N 1
ATOM 680 C CA . ASN A 1 86 ? 6.305 -6.186 -0.921 1.00 98.31 86 ASN A CA 1
ATOM 681 C C . ASN A 1 86 ? 5.670 -7.564 -1.163 1.00 98.31 86 ASN A C 1
ATOM 683 O O . ASN A 1 86 ? 6.281 -8.378 -1.852 1.00 98.31 86 ASN A O 1
ATOM 687 N N . PHE A 1 87 ? 4.468 -7.832 -0.640 1.00 98.44 87 PHE A N 1
ATOM 688 C CA . PHE A 1 87 ? 3.733 -9.064 -0.956 1.00 98.44 87 PHE A CA 1
ATOM 689 C C . PHE A 1 87 ? 3.358 -9.120 -2.441 1.00 98.44 87 PHE A C 1
ATOM 691 O O . PHE A 1 87 ? 3.602 -10.129 -3.098 1.00 98.44 87 PHE A O 1
ATOM 698 N N . ASP A 1 88 ? 2.839 -8.020 -2.987 1.00 98.06 88 ASP A N 1
ATOM 699 C CA . ASP A 1 88 ? 2.487 -7.920 -4.405 1.00 98.06 88 ASP A CA 1
ATOM 700 C C . ASP A 1 88 ? 3.710 -8.114 -5.309 1.00 98.06 88 ASP A C 1
ATOM 702 O O . ASP A 1 88 ? 3.744 -9.007 -6.159 1.00 98.06 88 ASP A O 1
ATOM 706 N N . PHE A 1 89 ? 4.786 -7.372 -5.047 1.00 98.06 89 PHE A N 1
ATOM 707 C CA . PHE A 1 89 ? 6.021 -7.495 -5.819 1.00 98.06 89 PHE A CA 1
ATOM 708 C C . PHE A 1 89 ? 6.624 -8.895 -5.721 1.00 98.06 89 PHE A C 1
ATOM 710 O O . PHE A 1 89 ? 7.133 -9.411 -6.717 1.00 98.06 89 PHE A O 1
ATOM 717 N N . TYR A 1 90 ? 6.536 -9.543 -4.558 1.00 97.94 90 TYR A N 1
ATOM 718 C CA . TYR A 1 90 ? 6.948 -10.933 -4.399 1.00 97.94 90 TYR A CA 1
ATOM 719 C C . TYR A 1 90 ? 6.120 -11.882 -5.278 1.00 97.94 90 TYR A C 1
ATOM 721 O O . TYR A 1 90 ? 6.700 -12.676 -6.022 1.00 97.94 90 TYR A O 1
ATOM 729 N N . ASN A 1 91 ? 4.790 -11.758 -5.265 1.00 97.75 91 ASN A N 1
ATOM 730 C CA . ASN A 1 91 ? 3.882 -12.601 -6.052 1.00 97.75 91 ASN A CA 1
ATOM 731 C C . ASN A 1 91 ? 4.095 -12.451 -7.562 1.00 97.75 91 ASN A C 1
ATOM 733 O O . ASN A 1 91 ? 3.965 -13.420 -8.315 1.00 97.75 91 ASN A O 1
ATOM 737 N N . HIS A 1 92 ? 4.473 -11.253 -8.004 1.00 96.69 92 HIS A N 1
ATOM 738 C CA . HIS A 1 92 ? 4.796 -10.965 -9.398 1.00 96.69 92 HIS A CA 1
ATOM 739 C C . HIS A 1 92 ? 6.267 -11.233 -9.776 1.00 96.69 92 HIS A C 1
ATOM 741 O O . HIS A 1 92 ? 6.635 -11.129 -10.950 1.00 96.69 92 HIS A O 1
ATOM 747 N N . GLY A 1 93 ? 7.120 -11.595 -8.812 1.00 96.44 93 GLY A N 1
ATOM 748 C CA . GLY A 1 93 ? 8.553 -11.812 -9.021 1.00 96.44 93 GLY A CA 1
ATOM 749 C C . GLY A 1 93 ? 9.355 -10.531 -9.287 1.00 96.44 93 GLY A C 1
ATOM 750 O O . GLY A 1 93 ? 10.468 -10.609 -9.807 1.00 96.44 93 GLY A O 1
ATOM 751 N N . TRP A 1 94 ? 8.823 -9.358 -8.939 1.00 96.75 94 TRP A N 1
ATOM 752 C CA . TRP A 1 94 ? 9.442 -8.038 -9.127 1.00 96.75 94 TRP A CA 1
ATOM 753 C C . TRP A 1 94 ? 10.381 -7.687 -7.971 1.00 96.75 94 TRP A C 1
ATOM 755 O O . TRP A 1 94 ? 10.242 -6.665 -7.298 1.00 96.75 94 TRP A O 1
ATOM 765 N N . THR A 1 95 ? 11.352 -8.563 -7.719 1.00 94.12 95 THR A N 1
ATOM 766 C CA . THR A 1 95 ? 12.297 -8.431 -6.597 1.00 94.12 95 THR A CA 1
ATOM 767 C C . THR A 1 95 ? 13.089 -7.120 -6.610 1.00 94.12 95 THR A C 1
ATOM 769 O O . THR A 1 95 ? 13.479 -6.630 -5.556 1.00 94.12 95 THR A O 1
ATOM 772 N N . GLU A 1 96 ? 13.286 -6.510 -7.781 1.00 94.19 96 GLU A N 1
ATOM 773 C CA . GLU A 1 96 ? 13.930 -5.207 -7.962 1.00 94.19 96 GLU A CA 1
ATOM 774 C C . GLU A 1 96 ? 13.152 -4.038 -7.334 1.00 94.19 96 GLU A C 1
ATOM 776 O O . GLU A 1 96 ? 13.729 -2.982 -7.069 1.00 94.19 96 GLU A O 1
ATOM 781 N N . MET A 1 97 ? 11.855 -4.224 -7.079 1.00 95.44 97 MET A N 1
ATOM 782 C CA . MET A 1 97 ? 10.985 -3.233 -6.448 1.00 95.44 97 MET A CA 1
ATOM 783 C C . MET A 1 97 ? 10.832 -3.437 -4.940 1.00 95.44 97 MET A C 1
ATOM 785 O O . MET A 1 97 ? 10.354 -2.529 -4.258 1.00 95.44 97 MET A O 1
ATOM 789 N N . MET A 1 98 ? 11.229 -4.597 -4.411 1.00 96.94 98 MET A N 1
ATOM 790 C CA . MET A 1 98 ? 11.062 -4.918 -2.995 1.00 96.94 98 MET A CA 1
ATOM 791 C C . MET A 1 98 ? 11.917 -4.005 -2.107 1.00 96.94 98 MET A C 1
ATOM 793 O O . MET A 1 98 ? 13.061 -3.672 -2.420 1.00 96.94 98 MET A O 1
ATOM 797 N N . GLU A 1 99 ? 11.346 -3.593 -0.978 1.00 95.19 99 GLU A N 1
ATOM 798 C CA . GLU A 1 99 ? 12.018 -2.767 0.030 1.00 95.19 99 GLU A CA 1
ATOM 799 C C . GLU A 1 99 ? 12.862 -3.616 0.989 1.00 95.19 99 GLU A C 1
ATOM 801 O O . GLU A 1 99 ? 13.862 -3.134 1.524 1.00 95.19 99 GLU A O 1
ATOM 806 N N . PHE A 1 100 ? 12.490 -4.883 1.177 1.00 95.38 100 PHE A N 1
ATOM 807 C CA . PHE A 1 100 ? 13.182 -5.825 2.050 1.00 95.38 100 PHE A CA 1
ATOM 808 C C . PHE A 1 100 ? 13.257 -7.234 1.428 1.00 95.38 100 PHE A C 1
ATOM 810 O O . PHE A 1 100 ? 12.546 -7.527 0.465 1.00 95.38 100 PHE A O 1
ATOM 817 N N . PRO A 1 101 ? 14.145 -8.114 1.926 1.00 96.12 101 PRO A N 1
ATOM 818 C CA . PRO A 1 101 ? 14.310 -9.472 1.408 1.00 96.12 101 PRO A CA 1
ATOM 819 C C . PRO A 1 101 ? 13.055 -10.351 1.526 1.00 96.12 101 PRO A C 1
ATOM 821 O O . PRO A 1 101 ? 12.299 -10.270 2.490 1.00 96.12 101 PRO A O 1
ATOM 824 N N . ALA A 1 102 ? 12.855 -11.261 0.567 1.00 95.50 102 ALA A N 1
ATOM 825 C CA . ALA A 1 102 ? 11.682 -12.140 0.537 1.00 95.50 102 ALA A CA 1
ATOM 826 C C . ALA A 1 102 ? 11.567 -13.092 1.747 1.00 95.50 102 ALA A C 1
ATOM 828 O O . ALA A 1 102 ? 10.467 -13.505 2.105 1.00 95.50 102 ALA A O 1
ATOM 829 N N . ASP A 1 103 ? 12.678 -13.443 2.396 1.00 96.31 103 ASP A N 1
ATOM 830 C CA . ASP A 1 103 ? 12.687 -14.256 3.615 1.00 96.31 103 ASP A CA 1
ATOM 831 C C . ASP A 1 103 ? 12.188 -13.502 4.858 1.00 96.31 103 ASP A C 1
ATOM 833 O O . ASP A 1 103 ? 11.849 -14.144 5.851 1.00 96.31 103 ASP A O 1
ATOM 837 N N . GLU A 1 104 ? 12.043 -12.175 4.787 1.00 97.62 104 GLU A N 1
ATOM 838 C CA . GLU A 1 104 ? 11.492 -11.341 5.863 1.00 97.62 104 GLU A CA 1
ATOM 839 C C . GLU A 1 104 ? 9.967 -11.115 5.736 1.00 97.62 104 GLU A C 1
ATOM 841 O O . GLU A 1 104 ? 9.348 -10.559 6.645 1.00 97.62 104 GLU A O 1
ATOM 846 N N . LEU A 1 105 ? 9.311 -11.575 4.656 1.00 97.00 105 LEU A N 1
ATOM 847 C CA . LEU A 1 105 ? 7.869 -11.346 4.427 1.00 97.00 105 LEU A CA 1
ATOM 848 C C . LEU A 1 105 ? 6.995 -11.863 5.577 1.00 97.00 105 LEU A C 1
ATOM 850 O O . LEU A 1 105 ? 6.065 -11.178 6.000 1.00 97.00 105 LEU A O 1
ATOM 854 N N . ALA A 1 106 ? 7.304 -13.048 6.108 1.00 97.56 106 ALA A N 1
ATOM 855 C CA . ALA A 1 106 ? 6.556 -13.632 7.219 1.00 97.56 106 ALA A CA 1
ATOM 856 C C . ALA A 1 106 ? 6.713 -12.820 8.518 1.00 97.56 106 ALA A C 1
ATOM 858 O O . ALA A 1 106 ? 5.744 -12.655 9.258 1.00 97.56 106 ALA A O 1
ATOM 859 N N . ASP A 1 107 ? 7.898 -12.262 8.769 1.00 98.12 107 ASP A N 1
ATOM 860 C CA . ASP A 1 107 ? 8.165 -11.438 9.953 1.00 98.12 107 ASP A CA 1
ATOM 861 C C . ASP A 1 107 ? 7.430 -10.090 9.871 1.00 98.12 107 ASP A C 1
ATOM 863 O O . ASP A 1 107 ? 6.898 -9.591 10.868 1.00 98.12 107 ASP A O 1
ATOM 867 N N . HIS A 1 108 ? 7.359 -9.508 8.671 1.00 97.56 108 HIS A N 1
ATOM 868 C CA . HIS A 1 108 ? 6.579 -8.299 8.407 1.00 97.56 108 HIS A CA 1
ATOM 869 C C . HIS A 1 108 ? 5.069 -8.547 8.475 1.00 97.56 108 HIS A C 1
ATOM 871 O O . HIS A 1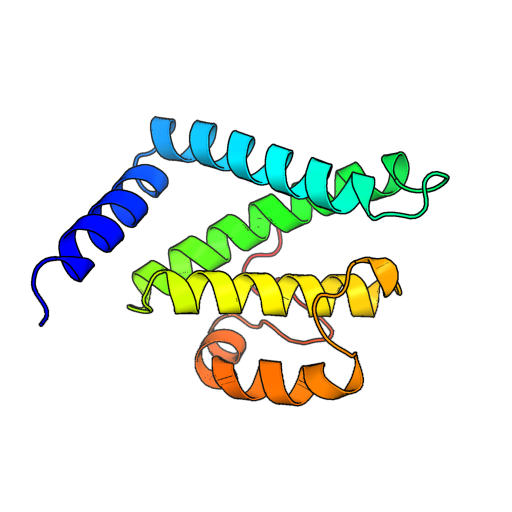 108 ? 4.345 -7.727 9.045 1.00 97.56 108 HIS A O 1
ATOM 877 N N . TYR A 1 109 ? 4.597 -9.689 7.967 1.00 97.62 109 TYR A N 1
ATOM 878 C CA . TYR A 1 109 ? 3.213 -10.126 8.147 1.00 97.62 109 TYR A CA 1
ATOM 879 C C . TYR A 1 109 ? 2.861 -10.22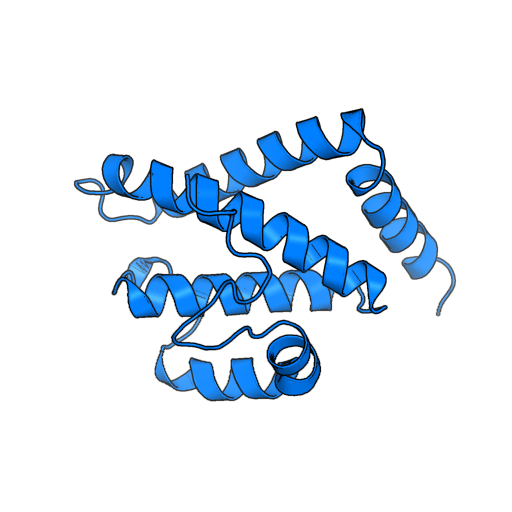9 9.633 1.00 97.62 109 TYR A C 1
ATOM 881 O O . TYR A 1 109 ? 1.856 -9.679 10.081 1.00 97.62 109 TYR A O 1
ATOM 889 N N . GLU A 1 110 ? 3.727 -10.872 10.417 1.00 97.94 110 GLU A N 1
ATOM 890 C CA . GLU A 1 110 ? 3.494 -11.111 11.837 1.00 97.94 110 GLU A CA 1
ATOM 891 C C . GLU A 1 110 ? 3.314 -9.825 12.642 1.00 97.94 110 GLU A C 1
ATOM 893 O O . GLU A 1 110 ? 2.444 -9.742 13.512 1.00 97.94 110 GLU A O 1
ATOM 898 N N . ARG A 1 111 ? 4.102 -8.796 12.320 1.00 97.00 111 ARG A N 1
ATOM 899 C CA . ARG A 1 111 ? 4.064 -7.488 12.987 1.00 97.00 111 ARG A CA 1
ATOM 900 C C . ARG A 1 111 ? 2.692 -6.817 12.910 1.00 97.00 111 ARG A C 1
ATOM 902 O O . ARG A 1 111 ? 2.307 -6.130 13.855 1.00 97.00 111 ARG A O 1
ATOM 909 N N . HIS A 1 112 ? 1.963 -7.026 11.815 1.00 97.06 112 HIS A N 1
ATOM 910 C CA . HIS A 1 112 ? 0.657 -6.414 11.560 1.00 97.06 112 HIS A CA 1
ATOM 911 C C . HIS A 1 112 ? -0.473 -7.447 11.442 1.00 97.06 112 HIS A C 1
ATOM 913 O O . HIS A 1 112 ? -1.556 -7.117 10.953 1.00 97.06 112 HIS A O 1
ATOM 919 N N . ARG A 1 113 ? -0.253 -8.677 11.936 1.00 97.38 113 ARG A N 1
ATOM 920 C CA . ARG A 1 113 ? -1.172 -9.816 11.789 1.00 97.38 113 ARG A CA 1
ATOM 921 C C . ARG A 1 113 ? -2.614 -9.470 12.150 1.00 97.38 113 ARG A C 1
ATOM 923 O O . ARG A 1 113 ? -3.512 -9.768 11.379 1.00 97.38 113 ARG A O 1
ATOM 930 N N . GLU A 1 114 ? -2.850 -8.809 13.285 1.00 97.62 114 GLU A N 1
ATOM 931 C CA . GLU A 1 114 ? -4.216 -8.481 13.731 1.00 97.62 114 GLU A CA 1
ATOM 932 C C . GLU A 1 114 ? -4.980 -7.585 12.741 1.00 97.62 114 GLU A C 1
ATOM 934 O O . GLU A 1 114 ? -6.199 -7.709 12.604 1.00 97.62 114 GLU A O 1
ATOM 939 N N . PHE A 1 115 ? -4.280 -6.667 12.067 1.00 98.00 115 PHE A N 1
ATOM 940 C CA . PHE A 1 115 ? -4.869 -5.826 11.028 1.00 98.00 115 PHE A CA 1
ATOM 941 C C . PHE A 1 115 ? -5.068 -6.637 9.744 1.00 98.00 115 PHE A C 1
ATOM 943 O O . PHE A 1 115 ? -6.161 -6.639 9.183 1.00 98.00 115 PHE A O 1
ATOM 950 N N . PHE A 1 116 ? -4.052 -7.390 9.321 1.00 98.38 116 PHE A N 1
ATOM 951 C CA . PHE A 1 116 ? -4.124 -8.196 8.106 1.00 98.38 116 PHE A CA 1
ATOM 952 C C . PHE A 1 116 ? -5.210 -9.276 8.160 1.00 98.38 116 PHE A C 1
ATOM 954 O O . PHE A 1 116 ? -6.019 -9.366 7.242 1.00 98.38 116 PHE A O 1
ATOM 961 N N . GLU A 1 117 ? -5.318 -10.024 9.259 1.00 98.06 117 GLU A N 1
ATOM 962 C CA . GLU A 1 117 ? -6.369 -11.031 9.454 1.00 98.06 117 GLU A CA 1
ATOM 963 C C . GLU A 1 117 ? -7.773 -10.418 9.432 1.00 98.06 117 GLU A C 1
ATOM 965 O O . GLU A 1 117 ? -8.701 -11.018 8.890 1.00 98.06 117 GLU A O 1
ATOM 970 N N . ARG A 1 118 ? -7.941 -9.215 9.995 1.00 97.88 118 ARG A N 1
ATOM 971 C CA . ARG A 1 118 ? -9.232 -8.514 10.008 1.00 97.88 118 ARG A CA 1
ATOM 972 C C . ARG A 1 118 ? -9.717 -8.172 8.604 1.00 97.88 118 ARG A C 1
ATOM 974 O O . ARG A 1 118 ? -10.915 -8.261 8.363 1.00 97.88 118 ARG A O 1
ATOM 981 N N . HIS A 1 119 ? -8.796 -7.778 7.733 1.00 97.94 119 HIS A N 1
ATOM 982 C CA . HIS A 1 119 ? -9.080 -7.288 6.386 1.00 97.94 119 HIS A CA 1
ATOM 983 C C . HIS A 1 119 ? -8.810 -8.343 5.295 1.00 97.94 119 HIS A C 1
ATOM 985 O O . HIS A 1 119 ? -8.853 -8.040 4.107 1.00 97.94 119 HIS A O 1
ATOM 991 N N . GLY A 1 120 ? -8.516 -9.592 5.677 1.00 97.75 120 GLY A N 1
ATOM 992 C CA . GLY A 1 120 ? -8.248 -10.684 4.736 1.00 97.75 120 GLY A CA 1
ATOM 993 C C . GLY A 1 120 ? -6.961 -10.526 3.919 1.00 97.75 120 GLY A C 1
ATOM 994 O O . GLY A 1 120 ? -6.810 -11.197 2.904 1.00 97.75 120 GLY A O 1
ATOM 995 N N . ILE A 1 121 ? -6.042 -9.659 4.347 1.00 98.38 121 ILE A N 1
ATOM 996 C CA . ILE A 1 121 ? -4.755 -9.445 3.683 1.00 98.38 121 ILE A CA 1
ATOM 997 C C . ILE A 1 121 ? -3.828 -10.614 4.025 1.00 98.38 121 ILE A C 1
ATOM 999 O O . ILE A 1 121 ? -3.657 -10.975 5.193 1.00 98.38 121 ILE A O 1
ATOM 1003 N N . THR A 1 122 ? -3.207 -11.203 3.010 1.00 98.12 122 THR A N 1
ATOM 1004 C CA . THR A 1 122 ? -2.209 -12.269 3.152 1.00 98.12 122 THR A CA 1
ATOM 1005 C C . THR A 1 122 ? -1.044 -12.033 2.194 1.00 98.12 122 THR A C 1
ATOM 1007 O O . THR A 1 122 ? -1.101 -11.138 1.358 1.00 98.12 122 THR A O 1
ATOM 1010 N N . ILE A 1 123 ? 0.024 -12.831 2.303 1.00 97.62 123 ILE A N 1
ATOM 1011 C CA . ILE A 1 123 ? 1.126 -12.760 1.332 1.00 97.62 123 ILE A CA 1
ATOM 1012 C C . ILE A 1 123 ? 0.611 -13.116 -0.072 1.00 97.62 123 ILE A C 1
ATOM 1014 O O . ILE A 1 123 ? 0.923 -12.408 -1.019 1.00 97.62 123 ILE A O 1
ATOM 1018 N N . ASP A 1 124 ? -0.230 -14.148 -0.200 1.00 97.25 124 ASP A N 1
ATOM 1019 C CA . ASP A 1 124 ? -0.782 -14.596 -1.490 1.00 97.25 124 ASP A CA 1
ATOM 1020 C C . ASP A 1 124 ? -1.924 -13.697 -2.012 1.00 97.25 124 ASP A C 1
ATOM 1022 O O . ASP A 1 124 ? -2.222 -13.694 -3.205 1.00 97.25 124 ASP A O 1
ATOM 1026 N N . ASP A 1 125 ? -2.571 -12.934 -1.126 1.00 96.88 125 ASP A N 1
ATOM 1027 C CA . ASP A 1 125 ? -3.629 -11.969 -1.445 1.00 96.88 125 ASP A CA 1
ATOM 1028 C C . ASP A 1 125 ? -3.364 -10.627 -0.737 1.00 96.88 125 ASP A C 1
ATOM 1030 O O . ASP A 1 125 ? -3.914 -10.376 0.343 1.00 96.88 125 ASP A O 1
ATOM 1034 N N . PRO A 1 126 ? -2.496 -9.766 -1.308 1.00 97.31 126 PRO A N 1
ATOM 1035 C CA . PRO A 1 126 ? -2.024 -8.545 -0.650 1.00 97.31 126 PRO A CA 1
ATOM 1036 C C . PRO A 1 126 ? -3.111 -7.499 -0.393 1.00 97.31 126 PRO A C 1
ATOM 1038 O O . PRO A 1 126 ? -2.948 -6.649 0.485 1.00 97.31 126 PRO A O 1
ATOM 1041 N N . LEU A 1 127 ? -4.204 -7.533 -1.162 1.00 96.88 127 LEU A N 1
ATOM 1042 C CA . LEU A 1 127 ? -5.277 -6.543 -1.077 1.00 96.88 127 LEU A CA 1
ATOM 1043 C C . LEU A 1 127 ? -6.432 -7.003 -0.182 1.00 96.88 127 LEU A C 1
ATOM 1045 O O . LEU A 1 127 ? -7.069 -6.159 0.443 1.00 96.88 127 LEU A O 1
ATOM 1049 N N . GLY A 1 128 ? -6.691 -8.311 -0.072 1.00 96.00 128 GLY A N 1
ATOM 1050 C CA . GLY A 1 128 ? -7.783 -8.823 0.757 1.00 96.00 128 GLY A CA 1
ATOM 1051 C C . GLY A 1 128 ? -9.122 -8.162 0.406 1.00 96.00 128 GLY A C 1
ATOM 1052 O O . GLY A 1 128 ? -9.538 -8.161 -0.753 1.00 96.00 128 GLY A O 1
ATOM 1053 N N . GLU A 1 129 ? -9.794 -7.566 1.395 1.00 95.50 129 GLU A N 1
ATOM 1054 C CA . GLU A 1 129 ? -11.065 -6.857 1.179 1.00 95.50 129 GLU A CA 1
ATOM 1055 C C . GLU A 1 129 ? -10.949 -5.558 0.367 1.00 95.50 129 GLU A C 1
ATOM 1057 O O . GLU A 1 129 ? -11.957 -5.105 -0.167 1.00 95.50 129 GLU A O 1
ATOM 1062 N N . PHE A 1 130 ? -9.748 -4.982 0.251 1.00 94.38 130 PHE A N 1
ATOM 1063 C CA . PHE A 1 130 ? -9.490 -3.739 -0.489 1.00 94.38 130 PHE A CA 1
ATOM 1064 C C . PHE A 1 130 ? -9.271 -3.971 -1.983 1.00 94.38 130 PHE A C 1
ATOM 1066 O O . PHE A 1 130 ? -8.925 -3.048 -2.715 1.00 94.38 130 PHE A O 1
ATOM 1073 N N . ARG A 1 131 ? -9.417 -5.212 -2.460 1.00 88.50 131 ARG A N 1
ATOM 1074 C CA . ARG A 1 131 ? -9.327 -5.488 -3.890 1.00 88.50 131 ARG A CA 1
ATOM 1075 C C . ARG A 1 131 ? -10.391 -4.659 -4.624 1.00 88.50 131 ARG A C 1
ATOM 1077 O O . ARG A 1 131 ? -11.560 -4.727 -4.228 1.00 88.50 131 ARG A O 1
ATOM 1084 N N . PRO A 1 132 ? -10.032 -3.939 -5.704 1.00 77.44 132 PRO A N 1
ATOM 1085 C CA . PRO A 1 132 ? -11.025 -3.229 -6.489 1.00 77.44 132 PRO A CA 1
ATOM 1086 C C . PRO A 1 132 ? -12.085 -4.230 -6.969 1.00 77.44 132 PRO A C 1
ATOM 1088 O O . PRO A 1 132 ? -11.734 -5.355 -7.349 1.00 77.44 132 PRO A O 1
ATOM 1091 N N 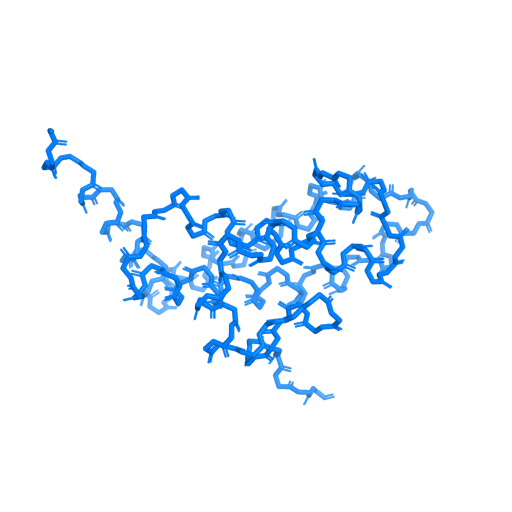. PRO A 1 133 ? -13.385 -3.881 -6.906 1.00 66.88 133 PRO A N 1
ATOM 1092 C CA . PRO A 1 133 ? -14.435 -4.758 -7.401 1.00 66.88 133 PRO A CA 1
ATOM 1093 C C . PRO A 1 133 ? -14.100 -5.129 -8.844 1.00 66.88 133 PRO A C 1
ATOM 1095 O O . PRO A 1 133 ? -13.834 -4.237 -9.646 1.00 66.88 133 PRO A O 1
ATOM 1098 N N . GLU A 1 134 ? -14.060 -6.433 -9.141 1.00 59.03 134 GLU A N 1
ATOM 1099 C CA . GLU A 1 134 ? -13.713 -6.929 -10.477 1.00 59.03 134 GLU A CA 1
ATOM 1100 C C . GLU A 1 134 ? -14.496 -6.138 -11.538 1.00 59.03 134 GLU A C 1
ATOM 1102 O O . GLU A 1 134 ? -15.731 -6.084 -11.495 1.00 59.03 134 GLU A O 1
ATOM 1107 N N . GLY A 1 135 ? -13.756 -5.483 -12.437 1.00 40.34 135 GLY A N 1
ATOM 1108 C CA . GLY A 1 135 ? -14.291 -4.833 -13.632 1.00 40.34 135 GLY A CA 1
ATOM 1109 C C . GLY A 1 135 ? -14.664 -5.848 -14.700 1.00 40.34 135 GLY A C 1
ATOM 1110 O O . GLY A 1 135 ? -13.817 -6.720 -15.001 1.00 40.34 135 GLY A O 1
#

Radius of gyration: 15.15 Å; chains: 1; bounding box: 29×32×46 Å

pLDDT: mean 86.03, std 16.62, range [39.06, 98.44]

Sequence (135 aa):
MKIRQNVRHWAAKQALTLPVVGEQVNDHLVSMHTDIFADKADPERADERRGHLDDFFDATMETYVAALEAGFIEAEAREITHVQANFDFYNHGWTEMMEFPADELADHYERHREFFERHGITIDDPLGEFRPPEG

Foldseek 3Di:
DPDVQVVVLVVVLVQLPPVPSNVVVQQVVLVVVLVVLLVLFDVVCSVVCSVVSSQLSSLLSVQLSVCSVVPDGNVVSVLLSLLLVQLVCVLVVVVSRRPDDPVCSVVSCVVCVVSCVVQVADSNRSRRVSRDDDD

Secondary structure (DSSP, 8-state):
--HHHHHHHHHHHHHHHSHHHHHHHHHHHHHHHHHHHHTTS-TTTHHHHHHHHHHHHHHHHHHHHHHHHHT--HHHHHHHHHHHHHHHHHHTT-GGG-SS-GGGHHHHHHHTHHHHHHTT--SS-SSGGGSPPP-